Protein AF-X5Z812-F1 (afdb_monomer_lite)

Radius of gyration: 13.79 Å; chains: 1; bounding box: 28×33×44 Å

pLDDT: mean 94.22, std 8.99, range [42.66, 98.62]

Sequence (120 aa):
MGWLAGYDDCSYYVQQCVVVSKDKEPLWFGRRMDANGCRRTAYISEDRIKWYADEYVQSDTLHATSVLGQIVIDEGHGSATIGVEKDSACLSARSFEALSASLPNAKFKKADRLINWPPK

Foldseek 3Di:
DCVQWQQDDPALVFQWDWDDDDPDDIATEEAPVCLVSCVVGTPADPVRYYYDYPCQTVDPPHHSLLVVLVVCVVVVCLQEADEDQPVDPSCDPVSVVSNCVSRVNYHYDHCHCVVVDDDD

Secondary structure (DSSP, 8-state):
-HHHH----S-TTS--EEE--SSS--EEEEETTTHHHHHHH----GGGEEEE-GGGTT-SS--HHHHHHHHHHHTT-TTSEEEE-TT-TTS-HHHHHHHHHH-TT-EEEE-TTSSS----

Structure (mmCIF, N/CA/C/O backbone):
data_AF-X5Z812-F1
#
_entry.id   AF-X5Z812-F1
#
loop_
_atom_site.group_PDB
_atom_site.id
_atom_site.type_symbol
_atom_site.label_ato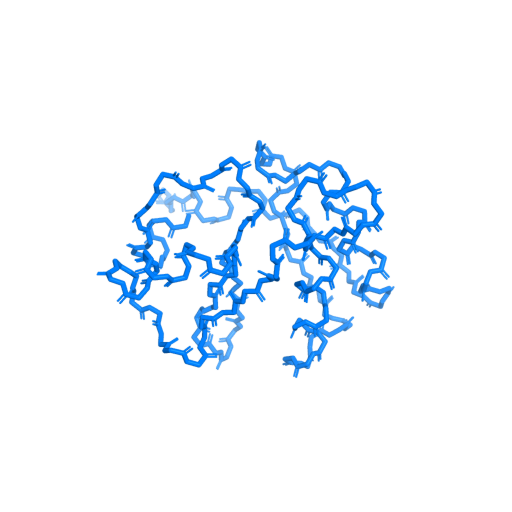m_id
_atom_site.label_alt_id
_atom_site.label_comp_id
_atom_site.label_asym_id
_atom_site.label_entity_id
_atom_site.label_seq_id
_atom_site.pdbx_PDB_ins_code
_atom_site.Cartn_x
_atom_site.Cartn_y
_atom_site.Cartn_z
_atom_site.occupancy
_atom_site.B_iso_or_equiv
_atom_site.auth_seq_id
_atom_site.auth_comp_id
_atom_site.auth_asym_id
_atom_site.auth_atom_id
_atom_site.pdbx_PDB_model_num
ATOM 1 N N . MET A 1 1 ? 7.218 -5.904 8.826 1.00 90.56 1 MET A N 1
ATOM 2 C CA . MET A 1 1 ? 6.240 -6.830 8.204 1.00 90.56 1 MET A CA 1
ATOM 3 C C . MET A 1 1 ? 6.362 -8.244 8.761 1.00 90.56 1 MET A C 1
ATOM 5 O O . MET A 1 1 ? 5.347 -8.737 9.223 1.00 90.56 1 MET A O 1
ATOM 9 N N . GLY A 1 2 ? 7.556 -8.851 8.818 1.00 91.06 2 GLY A N 1
ATOM 10 C CA . GLY A 1 2 ? 7.736 -10.210 9.364 1.00 91.06 2 GLY A CA 1
ATOM 11 C C . GLY A 1 2 ? 7.173 -10.437 10.770 1.00 91.06 2 GLY A C 1
ATOM 12 O O . GLY A 1 2 ? 6.367 -11.339 10.946 1.00 91.06 2 GLY A O 1
ATOM 13 N N . TRP A 1 3 ? 7.480 -9.570 11.745 1.00 91.38 3 TRP A N 1
ATOM 14 C CA . TRP A 1 3 ? 6.904 -9.694 13.098 1.00 91.38 3 TRP A CA 1
ATOM 15 C C . TRP A 1 3 ? 5.373 -9.615 13.105 1.00 91.38 3 TRP A C 1
ATOM 17 O O . TRP A 1 3 ? 4.709 -10.419 13.747 1.00 91.38 3 TRP A O 1
ATOM 27 N N . LEU A 1 4 ? 4.816 -8.643 12.376 1.00 91.56 4 LEU A N 1
ATOM 28 C CA . LEU A 1 4 ? 3.384 -8.382 12.397 1.00 91.56 4 LEU A CA 1
ATOM 29 C C . LEU A 1 4 ? 2.598 -9.437 11.628 1.00 91.56 4 LEU A C 1
ATOM 31 O O . LEU A 1 4 ? 1.543 -9.791 12.106 1.00 91.56 4 LEU A O 1
ATOM 35 N N . ALA A 1 5 ? 3.054 -9.891 10.459 1.00 93.25 5 ALA A N 1
ATOM 36 C CA . ALA A 1 5 ? 2.255 -10.684 9.516 1.00 93.25 5 ALA A CA 1
ATOM 37 C C . ALA A 1 5 ? 2.820 -12.090 9.235 1.00 93.25 5 ALA A C 1
ATOM 39 O O . ALA A 1 5 ? 2.227 -12.834 8.464 1.00 93.25 5 ALA A O 1
ATOM 40 N N . GLY A 1 6 ? 3.985 -12.447 9.786 1.00 92.88 6 GLY A N 1
ATOM 41 C CA . GLY A 1 6 ? 4.711 -13.677 9.436 1.00 92.88 6 GLY A CA 1
ATOM 42 C C . GLY A 1 6 ? 5.391 -13.641 8.061 1.00 92.88 6 GLY A C 1
ATOM 43 O O . GLY A 1 6 ? 6.059 -14.593 7.684 1.00 92.88 6 GLY A O 1
ATOM 44 N N . TYR A 1 7 ? 5.245 -12.546 7.307 1.00 95.25 7 TYR A N 1
ATOM 45 C CA . TYR A 1 7 ? 5.802 -12.426 5.961 1.00 95.25 7 TYR A CA 1
ATOM 46 C C . TYR A 1 7 ? 7.333 -12.429 5.965 1.00 95.25 7 TYR A C 1
ATOM 48 O O . TYR A 1 7 ? 7.954 -11.509 6.508 1.00 95.25 7 TYR A O 1
ATOM 56 N N . ASP A 1 8 ? 7.904 -13.425 5.299 1.00 93.44 8 ASP A N 1
ATOM 57 C CA . ASP A 1 8 ? 9.340 -13.590 5.098 1.00 93.44 8 ASP A CA 1
ATOM 58 C C . ASP A 1 8 ? 9.631 -13.774 3.605 1.00 93.44 8 ASP A C 1
ATOM 60 O O . ASP A 1 8 ? 9.209 -14.760 2.997 1.00 93.44 8 ASP A O 1
ATOM 64 N N . ASP A 1 9 ? 10.276 -12.771 3.009 1.00 89.88 9 ASP A N 1
ATOM 65 C CA . ASP A 1 9 ? 10.753 -12.789 1.628 1.00 89.88 9 ASP A CA 1
ATOM 66 C C . ASP A 1 9 ? 11.802 -11.683 1.418 1.00 89.88 9 ASP A C 1
ATOM 68 O O . ASP A 1 9 ? 11.726 -10.592 2.000 1.00 89.88 9 ASP A O 1
ATOM 72 N N . CYS A 1 10 ? 12.774 -11.929 0.542 1.00 87.38 10 CYS A N 1
ATOM 73 C CA . CYS A 1 10 ? 13.791 -10.949 0.172 1.00 87.38 10 CYS A CA 1
ATOM 74 C C . CYS A 1 10 ? 13.257 -10.028 -0.936 1.00 87.38 10 CYS A C 1
ATOM 76 O O . CYS A 1 10 ? 13.714 -10.063 -2.074 1.00 87.38 10 CYS A O 1
ATOM 78 N N . SER A 1 11 ? 12.252 -9.217 -0.608 1.00 91.56 11 SER A N 1
ATOM 79 C CA . SER A 1 11 ? 11.498 -8.387 -1.568 1.00 91.56 11 SER A CA 1
ATOM 80 C C . SER A 1 11 ? 11.387 -6.915 -1.152 1.00 91.56 11 SER A C 1
ATOM 82 O O . SER A 1 11 ? 10.658 -6.132 -1.752 1.00 91.56 11 SER A O 1
ATOM 84 N N . TYR A 1 12 ? 12.134 -6.490 -0.130 1.00 88.31 12 TYR A N 1
ATOM 85 C CA . TYR A 1 12 ? 12.094 -5.120 0.406 1.00 88.31 12 TYR A CA 1
ATOM 86 C C . TYR A 1 12 ? 12.586 -4.033 -0.567 1.00 88.31 12 TYR A C 1
ATOM 88 O O . TYR A 1 12 ? 12.397 -2.851 -0.301 1.00 88.31 12 TYR A O 1
ATOM 96 N N . TYR A 1 13 ? 13.216 -4.410 -1.684 1.00 90.94 13 TYR A N 1
ATOM 97 C CA . TYR A 1 13 ? 13.695 -3.482 -2.715 1.00 90.94 13 TYR A CA 1
ATOM 98 C C . TYR A 1 13 ? 12.581 -2.976 -3.652 1.00 90.94 13 TYR A C 1
ATOM 100 O O . TYR A 1 13 ? 12.835 -2.108 -4.488 1.00 90.94 13 TYR A O 1
ATOM 108 N N . VAL A 1 14 ? 11.357 -3.502 -3.532 1.00 95.00 14 VAL A N 1
ATOM 109 C CA . VAL A 1 14 ? 10.153 -2.973 -4.189 1.00 95.00 14 VAL A CA 1
ATOM 110 C C . VAL A 1 14 ? 9.147 -2.480 -3.151 1.00 95.00 14 VAL A C 1
ATOM 112 O O . VAL A 1 14 ? 9.212 -2.831 -1.973 1.00 95.00 14 VAL A O 1
ATOM 115 N N . GLN A 1 15 ? 8.203 -1.640 -3.580 1.00 96.38 15 GLN A N 1
ATOM 116 C CA . GLN A 1 15 ? 7.203 -1.078 -2.681 1.00 96.38 15 GLN A CA 1
ATOM 117 C C . GLN A 1 15 ? 6.298 -2.179 -2.117 1.00 96.38 15 GLN A C 1
ATOM 119 O O . GLN A 1 15 ? 5.587 -2.846 -2.852 1.00 96.38 15 GLN A O 1
ATOM 124 N N . GLN A 1 16 ? 6.253 -2.324 -0.800 1.00 97.38 16 GLN A N 1
ATOM 125 C CA . GLN A 1 16 ? 5.320 -3.230 -0.136 1.00 97.38 16 GLN A CA 1
ATOM 126 C C . GLN A 1 16 ? 4.990 -2.723 1.264 1.00 97.38 16 GLN A C 1
ATOM 128 O O . GLN A 1 16 ? 5.740 -1.932 1.840 1.00 97.38 16 GLN A O 1
ATOM 133 N N . CYS A 1 17 ? 3.851 -3.140 1.808 1.00 97.44 17 CYS A N 1
ATOM 134 C CA . CYS A 1 17 ? 3.459 -2.821 3.175 1.00 97.44 17 CYS A CA 1
ATOM 135 C C . CYS A 1 17 ? 2.458 -3.837 3.733 1.00 97.44 17 CYS A C 1
ATOM 137 O O . CYS A 1 17 ? 1.902 -4.671 3.018 1.00 97.44 17 CYS A O 1
ATOM 139 N N . VAL A 1 18 ? 2.229 -3.745 5.042 1.00 97.44 18 VAL A N 1
ATOM 140 C CA . VAL A 1 18 ? 1.066 -4.347 5.693 1.00 97.44 18 VAL A CA 1
ATOM 141 C C . VAL A 1 18 ? 0.165 -3.216 6.167 1.00 97.44 18 VAL A C 1
ATOM 143 O O . VAL A 1 18 ? 0.625 -2.303 6.854 1.00 97.44 18 VAL A O 1
ATOM 146 N N . VAL A 1 19 ? -1.110 -3.277 5.796 1.00 97.44 19 VAL A N 1
ATOM 147 C CA . VAL A 1 19 ? -2.142 -2.340 6.239 1.00 97.44 19 VAL A CA 1
ATOM 148 C C . VAL A 1 19 ? -2.858 -2.940 7.439 1.00 97.44 19 VAL A C 1
ATOM 150 O O . VAL A 1 19 ? -3.387 -4.049 7.364 1.00 97.44 19 VAL A O 1
ATOM 153 N N . VAL A 1 20 ? -2.895 -2.190 8.539 1.00 96.38 20 VAL A N 1
ATOM 154 C CA . VAL A 1 20 ? -3.615 -2.562 9.760 1.00 96.38 20 VAL A CA 1
ATOM 155 C C . VAL A 1 20 ? -4.807 -1.635 9.926 1.00 96.38 20 VAL A C 1
ATOM 157 O O . VAL A 1 20 ? -4.660 -0.412 9.924 1.00 96.38 20 VAL A O 1
ATOM 160 N N . SER A 1 21 ? -5.983 -2.230 10.085 1.00 93.69 21 SER A N 1
ATOM 161 C CA . SER A 1 21 ? -7.220 -1.530 10.430 1.00 93.69 21 SER A CA 1
ATOM 162 C C . SER A 1 21 ? -7.679 -1.962 11.824 1.00 93.69 21 SER A C 1
ATOM 164 O O . SER A 1 21 ? -7.137 -2.912 12.384 1.00 93.69 21 SER A O 1
ATOM 166 N N . LYS A 1 22 ? -8.657 -1.263 12.405 1.00 91.19 22 LYS A N 1
ATOM 167 C CA . LYS A 1 22 ? -9.173 -1.609 13.739 1.00 91.19 22 LYS A CA 1
ATOM 168 C C . LYS A 1 22 ? -10.056 -2.857 13.737 1.00 91.19 22 LYS A C 1
ATOM 170 O O . LYS A 1 22 ? -10.042 -3.597 14.711 1.00 91.19 22 LYS A O 1
ATOM 175 N N . ASP A 1 23 ? -10.791 -3.067 12.648 1.00 90.12 23 ASP A N 1
ATOM 176 C CA . ASP A 1 23 ? -11.943 -3.976 12.629 1.00 90.12 23 ASP A CA 1
ATOM 177 C C . ASP A 1 23 ? -11.782 -5.135 11.631 1.00 90.12 23 ASP A C 1
ATOM 179 O O . ASP A 1 23 ? -12.671 -5.974 11.509 1.00 90.12 23 ASP A O 1
ATOM 183 N N . LYS A 1 24 ? -10.664 -5.187 10.893 1.00 93.00 24 LYS A N 1
ATOM 184 C CA . LYS A 1 24 ? -10.374 -6.239 9.909 1.00 93.00 24 LYS A CA 1
ATOM 185 C C . LYS A 1 24 ? -8.969 -6.789 10.087 1.00 93.00 24 LYS A C 1
ATOM 187 O O . LYS A 1 24 ? -8.062 -6.068 10.512 1.00 93.00 24 LYS A O 1
ATOM 192 N N . GLU A 1 25 ? -8.792 -8.040 9.668 1.00 94.81 25 GLU A N 1
ATOM 193 C CA . GLU A 1 25 ? -7.483 -8.685 9.591 1.00 94.81 25 GLU A CA 1
ATOM 194 C C . GLU A 1 25 ? -6.481 -7.838 8.785 1.00 94.81 25 GLU A C 1
ATOM 196 O O . GLU A 1 25 ? -6.880 -7.119 7.851 1.00 94.81 25 GLU A O 1
ATOM 201 N N . PRO A 1 26 ? -5.177 -7.905 9.109 1.00 96.81 26 PRO A N 1
ATOM 202 C CA . PRO A 1 26 ? -4.157 -7.210 8.341 1.00 96.81 26 PRO A CA 1
ATOM 203 C C . PRO A 1 26 ? -4.208 -7.598 6.862 1.00 96.81 26 PRO A C 1
ATOM 205 O O . PRO A 1 26 ? -4.539 -8.725 6.507 1.00 96.81 26 PRO A O 1
ATOM 208 N N . LEU A 1 27 ? -3.871 -6.648 5.998 1.00 97.81 27 LEU A N 1
ATOM 209 C CA . LEU A 1 27 ? -3.739 -6.870 4.561 1.00 97.81 27 LEU A CA 1
ATOM 210 C C . LEU A 1 27 ? -2.291 -6.718 4.159 1.00 97.81 27 LEU A C 1
ATOM 212 O O . LEU A 1 27 ? -1.633 -5.757 4.556 1.00 97.81 27 LEU A O 1
ATOM 216 N N . TRP A 1 28 ? -1.808 -7.655 3.355 1.00 98.50 28 TRP A N 1
ATOM 217 C CA . TRP A 1 28 ? -0.513 -7.535 2.707 1.00 98.50 28 TRP A CA 1
ATOM 218 C C . TRP A 1 28 ? -0.692 -6.872 1.344 1.00 98.50 28 TRP A C 1
ATOM 220 O O . TRP A 1 28 ? -1.621 -7.196 0.603 1.00 98.50 28 TRP A O 1
ATOM 230 N N . PHE A 1 29 ? 0.195 -5.935 1.023 1.00 98.56 29 PHE A N 1
ATOM 231 C CA . PHE A 1 29 ? 0.253 -5.267 -0.267 1.00 98.56 29 PHE A CA 1
ATOM 232 C C . PHE A 1 29 ? 1.681 -5.296 -0.808 1.00 98.56 29 PHE A C 1
ATOM 234 O O . PHE A 1 29 ? 2.601 -4.836 -0.133 1.00 98.56 29 PHE A O 1
ATOM 241 N N . GLY A 1 30 ? 1.862 -5.779 -2.036 1.00 98.19 30 GLY A N 1
ATOM 242 C CA . GLY A 1 30 ? 3.171 -5.833 -2.690 1.00 98.19 30 GLY A CA 1
ATOM 243 C C . GLY A 1 30 ? 3.091 -6.188 -4.175 1.00 98.19 30 GLY A C 1
ATOM 244 O O . GLY A 1 30 ? 2.020 -6.177 -4.784 1.00 98.19 30 GLY A O 1
ATOM 245 N N . ARG A 1 31 ? 4.234 -6.494 -4.792 1.00 98.00 31 ARG A N 1
ATOM 246 C CA . ARG A 1 31 ? 4.294 -6.899 -6.205 1.00 98.00 31 ARG A CA 1
ATOM 247 C C . ARG A 1 31 ? 3.628 -8.264 -6.400 1.00 98.00 31 ARG A C 1
ATOM 249 O O . ARG A 1 31 ? 3.763 -9.159 -5.566 1.00 98.00 31 ARG A O 1
ATOM 256 N N . ARG A 1 32 ? 2.954 -8.461 -7.539 1.00 97.50 32 ARG A N 1
ATOM 257 C CA . ARG A 1 32 ? 2.187 -9.687 -7.830 1.00 97.50 32 ARG A CA 1
ATOM 258 C C . ARG A 1 32 ? 2.975 -10.988 -7.652 1.00 97.50 32 ARG A C 1
ATOM 260 O O . ARG A 1 32 ? 2.421 -11.954 -7.132 1.00 97.50 32 ARG A O 1
ATOM 267 N N . MET A 1 33 ? 4.238 -11.044 -8.075 1.00 96.44 33 MET A N 1
ATOM 268 C CA . MET A 1 33 ? 5.036 -12.270 -7.934 1.00 96.44 33 MET A CA 1
ATOM 269 C C . MET A 1 33 ? 5.371 -12.608 -6.471 1.00 96.44 33 MET A C 1
ATOM 271 O O . MET A 1 33 ? 5.378 -13.788 -6.115 1.00 96.44 33 MET A O 1
ATOM 275 N N . ASP A 1 34 ? 5.538 -11.590 -5.621 1.00 97.56 34 ASP A N 1
ATOM 276 C CA . ASP A 1 34 ? 5.882 -11.734 -4.198 1.00 97.56 34 ASP A CA 1
ATOM 277 C C . ASP A 1 34 ? 4.651 -12.126 -3.353 1.00 97.56 34 ASP A C 1
ATOM 279 O O . ASP A 1 34 ? 4.775 -12.675 -2.258 1.00 97.56 34 ASP A O 1
ATOM 283 N N . ALA A 1 35 ? 3.435 -11.975 -3.900 1.00 97.25 35 ALA A N 1
ATOM 284 C CA . ALA A 1 35 ? 2.208 -12.492 -3.287 1.00 97.25 35 ALA A CA 1
ATOM 285 C C . ALA A 1 35 ? 2.286 -14.010 -3.037 1.00 97.25 35 ALA A C 1
ATOM 287 O O . ALA A 1 35 ? 1.713 -14.521 -2.079 1.00 97.25 35 ALA A O 1
ATOM 288 N N . ASN A 1 36 ? 3.033 -14.748 -3.866 1.00 96.19 36 ASN A N 1
ATOM 289 C CA . ASN A 1 36 ? 3.276 -16.173 -3.643 1.00 96.19 36 ASN A CA 1
ATOM 290 C C . ASN A 1 36 ? 4.214 -16.448 -2.458 1.00 96.19 36 ASN A C 1
ATOM 292 O O . ASN A 1 36 ? 4.121 -17.521 -1.865 1.00 96.19 36 ASN A O 1
ATOM 296 N N . GLY A 1 37 ? 5.125 -15.525 -2.136 1.00 95.94 37 GLY A N 1
ATOM 297 C CA . GLY A 1 37 ? 5.902 -15.561 -0.896 1.00 95.94 37 GLY A CA 1
ATOM 298 C C . GLY A 1 37 ? 4.978 -15.354 0.300 1.00 95.94 37 GLY A C 1
ATOM 299 O O . GLY A 1 37 ? 4.944 -16.187 1.202 1.00 95.94 37 GLY A O 1
ATOM 300 N N . CYS A 1 38 ? 4.116 -14.333 0.226 1.00 96.44 38 CYS A N 1
ATOM 301 C CA . CYS A 1 38 ? 3.110 -14.043 1.250 1.00 96.44 38 CYS A CA 1
ATOM 302 C C . CYS A 1 38 ? 2.213 -15.249 1.556 1.00 96.44 38 CYS A C 1
ATOM 304 O O . CYS A 1 38 ? 2.131 -15.650 2.712 1.00 96.44 38 CYS A O 1
ATOM 306 N N . ARG A 1 39 ? 1.655 -15.907 0.531 1.00 96.62 39 ARG A N 1
ATOM 307 C CA . ARG A 1 39 ? 0.829 -17.123 0.684 1.00 96.62 39 ARG A CA 1
ATOM 308 C C . ARG A 1 39 ? 1.510 -18.269 1.433 1.00 96.62 39 ARG A C 1
ATOM 310 O O . ARG A 1 39 ? 0.826 -19.144 1.953 1.00 96.62 39 ARG A O 1
ATOM 317 N N . ARG A 1 40 ? 2.842 -18.331 1.408 1.00 96.62 40 ARG A N 1
ATOM 318 C CA . ARG A 1 40 ? 3.609 -19.440 1.993 1.00 96.62 40 ARG A CA 1
ATOM 319 C C . ARG A 1 40 ? 4.112 -19.146 3.396 1.00 96.62 40 ARG A C 1
ATOM 321 O O . ARG A 1 40 ? 4.320 -20.091 4.148 1.00 96.62 40 ARG A O 1
ATOM 328 N N . THR A 1 41 ? 4.356 -17.879 3.719 1.00 96.62 41 THR A N 1
ATOM 329 C CA . THR A 1 41 ? 5.028 -17.495 4.968 1.00 96.62 41 THR A CA 1
ATOM 330 C C . THR A 1 41 ? 4.126 -16.720 5.920 1.00 96.62 41 THR A C 1
ATOM 332 O O . THR A 1 41 ? 4.222 -16.894 7.132 1.00 96.62 41 THR A O 1
ATOM 335 N N . ALA A 1 42 ? 3.218 -15.899 5.394 1.00 96.69 42 ALA A N 1
ATOM 336 C CA . ALA A 1 42 ? 2.378 -15.022 6.192 1.00 96.69 42 ALA A CA 1
ATOM 337 C C . ALA A 1 42 ? 1.087 -15.716 6.653 1.00 96.69 42 ALA A C 1
ATOM 339 O O . ALA A 1 42 ? 0.544 -16.569 5.957 1.00 96.69 42 ALA A O 1
ATOM 340 N N . TYR A 1 43 ? 0.531 -15.280 7.786 1.00 95.81 43 TYR A N 1
ATOM 341 C CA . TYR A 1 43 ? -0.787 -15.736 8.258 1.00 95.81 43 TYR A CA 1
ATOM 342 C C . TYR A 1 43 ? -1.957 -14.959 7.614 1.00 95.81 43 TYR A C 1
ATOM 344 O O . TYR A 1 43 ? -3.070 -14.939 8.130 1.00 95.81 43 TYR A O 1
ATOM 352 N N . ILE A 1 44 ? -1.704 -14.289 6.490 1.00 97.75 44 ILE A N 1
ATOM 353 C CA . ILE A 1 44 ? -2.659 -13.421 5.798 1.00 97.75 44 ILE A CA 1
ATOM 354 C C . ILE A 1 44 ? -3.586 -14.279 4.930 1.00 97.75 44 ILE A C 1
ATOM 356 O O . ILE A 1 44 ? -3.124 -15.067 4.106 1.00 97.75 44 ILE A O 1
ATOM 360 N N . SER A 1 45 ? -4.893 -14.107 5.105 1.00 96.81 45 SER A N 1
ATOM 361 C CA . SER A 1 45 ? -5.934 -14.766 4.311 1.00 96.81 45 SER A CA 1
ATOM 362 C C . SER A 1 45 ? -5.892 -14.324 2.839 1.00 96.81 45 SER A C 1
ATOM 364 O O . SER A 1 45 ? -5.513 -13.198 2.522 1.00 96.81 45 SER A O 1
ATOM 366 N N . GLU A 1 46 ? -6.263 -15.213 1.909 1.00 97.00 46 GLU A N 1
ATOM 367 C CA . GLU A 1 46 ? -6.100 -14.988 0.459 1.00 97.00 46 GLU A CA 1
ATOM 368 C C . GLU A 1 46 ? -6.808 -13.711 -0.031 1.00 97.00 46 GLU A C 1
ATOM 370 O O . GLU A 1 46 ? -6.273 -12.971 -0.856 1.00 97.00 46 GLU A O 1
ATOM 375 N N . ASP A 1 47 ? -7.983 -13.392 0.513 1.00 97.12 47 ASP A N 1
ATOM 376 C CA . ASP A 1 47 ? -8.732 -12.177 0.184 1.00 97.12 47 ASP A CA 1
ATOM 377 C C . ASP A 1 47 ? -8.064 -10.889 0.706 1.00 97.12 47 ASP A C 1
ATOM 379 O O . ASP A 1 47 ? -8.333 -9.796 0.187 1.00 97.12 47 ASP A O 1
ATOM 383 N N . ARG A 1 48 ? -7.144 -11.017 1.671 1.00 98.00 48 ARG A N 1
ATOM 384 C CA . ARG A 1 48 ? -6.322 -9.951 2.264 1.00 98.00 48 ARG A CA 1
ATOM 385 C C . ARG A 1 48 ? -4.928 -9.845 1.632 1.00 98.00 48 ARG A C 1
ATOM 387 O O . ARG A 1 48 ? -4.140 -8.998 2.051 1.00 98.00 48 ARG A O 1
ATOM 394 N N . ILE A 1 49 ? -4.618 -10.641 0.606 1.00 98.38 49 ILE A N 1
ATOM 395 C CA . ILE A 1 49 ? -3.398 -10.498 -0.201 1.00 98.38 49 ILE A CA 1
ATOM 396 C C . ILE A 1 49 ? -3.721 -9.627 -1.415 1.00 98.38 49 ILE A C 1
ATOM 398 O O . ILE A 1 49 ? -4.294 -10.080 -2.409 1.00 98.38 49 ILE A O 1
ATOM 402 N N . LYS A 1 50 ? -3.353 -8.347 -1.350 1.00 98.50 50 LYS A N 1
ATOM 403 C CA . LYS A 1 50 ? -3.495 -7.411 -2.470 1.00 98.50 50 LYS A CA 1
ATOM 404 C C . LYS A 1 50 ? -2.155 -7.167 -3.138 1.00 98.50 50 LYS A C 1
ATOM 406 O O . LYS A 1 50 ? -1.095 -7.306 -2.536 1.00 98.50 50 LYS A O 1
ATOM 411 N N . TRP A 1 51 ? -2.199 -6.798 -4.407 1.00 98.38 51 TRP A N 1
ATOM 412 C CA . TRP A 1 51 ? -0.989 -6.607 -5.187 1.00 98.38 51 TRP A CA 1
ATOM 413 C C . TRP A 1 51 ? -1.175 -5.568 -6.283 1.00 98.38 51 TRP A C 1
ATOM 415 O O . TRP A 1 51 ? -2.298 -5.243 -6.663 1.00 98.38 51 TRP A O 1
ATOM 425 N N . TYR A 1 52 ? -0.058 -5.060 -6.791 1.00 98.44 52 TYR A N 1
ATOM 426 C CA . TYR A 1 52 ? -0.008 -4.219 -7.985 1.00 98.44 52 TYR A CA 1
ATOM 427 C C . TYR A 1 52 ? 0.665 -4.959 -9.146 1.00 98.44 52 TYR A C 1
ATO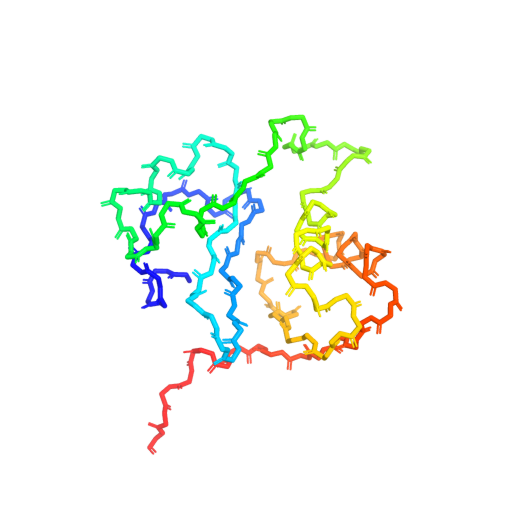M 429 O O . TYR A 1 52 ? 1.452 -5.891 -8.944 1.00 98.44 52 TYR A O 1
ATOM 437 N N . ALA A 1 53 ? 0.306 -4.565 -10.368 1.00 97.56 53 ALA A N 1
ATOM 438 C CA . ALA A 1 53 ? 0.826 -5.154 -11.596 1.00 97.56 53 ALA A CA 1
ATOM 439 C C . ALA A 1 53 ? 2.277 -4.726 -11.872 1.00 97.56 53 ALA A C 1
ATOM 441 O O . ALA A 1 53 ? 2.730 -3.679 -11.408 1.00 97.56 53 ALA A O 1
ATOM 442 N N . ASP A 1 54 ? 2.993 -5.519 -12.667 1.00 96.94 54 ASP A N 1
ATOM 443 C CA . ASP A 1 54 ? 4.424 -5.316 -12.927 1.00 96.94 54 ASP A CA 1
ATOM 444 C C . ASP A 1 54 ? 4.734 -3.980 -13.622 1.00 96.94 54 ASP A C 1
ATOM 446 O O . ASP A 1 54 ? 5.809 -3.429 -13.423 1.00 96.94 54 ASP A O 1
ATOM 450 N N . GLU A 1 55 ? 3.780 -3.395 -14.351 1.00 97.56 55 GLU A N 1
ATOM 451 C CA . GLU A 1 55 ? 3.916 -2.072 -14.986 1.00 97.56 55 GLU A CA 1
ATOM 452 C C . GLU A 1 55 ? 4.127 -0.910 -13.997 1.00 97.56 55 GLU A C 1
ATOM 454 O O . GLU A 1 55 ? 4.572 0.164 -14.394 1.00 97.56 55 GLU A O 1
ATOM 459 N N . TYR A 1 56 ? 3.837 -1.112 -12.708 1.00 97.75 56 TYR A N 1
ATOM 460 C CA . TYR A 1 56 ? 4.120 -0.142 -11.645 1.00 97.75 56 TYR A CA 1
ATOM 461 C C . TYR A 1 56 ? 5.541 -0.282 -11.079 1.00 97.75 56 TYR A C 1
ATOM 463 O O . TYR A 1 56 ? 5.997 0.587 -10.332 1.00 97.75 56 TYR A O 1
ATOM 471 N N . VAL A 1 57 ? 6.246 -1.376 -11.387 1.00 96.00 57 VAL A N 1
ATOM 472 C CA . VAL A 1 57 ? 7.611 -1.616 -10.910 1.00 96.00 57 VAL A CA 1
AT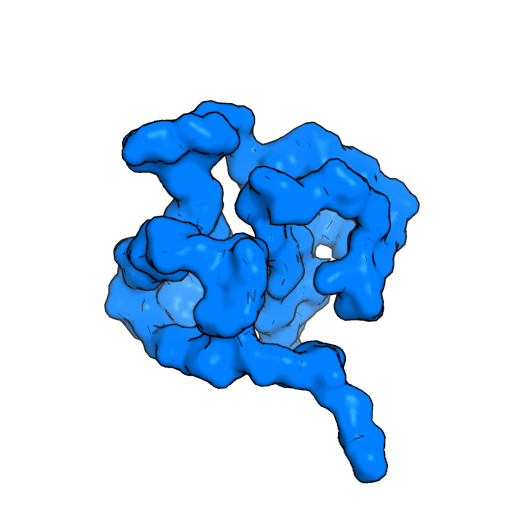OM 473 C C . VAL A 1 57 ? 8.562 -0.696 -11.669 1.00 96.00 57 VAL A C 1
ATOM 475 O O . VAL A 1 57 ? 8.660 -0.776 -12.886 1.00 96.00 57 VAL A O 1
ATOM 478 N N . GLN A 1 58 ? 9.271 0.172 -10.939 1.00 93.56 58 GLN A N 1
ATOM 479 C CA . GLN A 1 58 ? 10.253 1.114 -11.505 1.00 93.56 58 GLN A CA 1
ATOM 480 C C . GLN A 1 58 ? 9.693 2.013 -12.624 1.00 93.56 58 GLN A C 1
ATOM 482 O O . GLN A 1 58 ? 10.434 2.479 -13.482 1.00 93.56 58 GLN A O 1
ATOM 487 N N . SER A 1 59 ? 8.387 2.281 -12.607 1.00 96.44 59 SER A N 1
ATOM 488 C CA . SER A 1 59 ? 7.763 3.179 -13.574 1.00 96.44 59 SER A CA 1
ATOM 489 C C . SER A 1 59 ? 8.056 4.646 -13.255 1.00 96.44 59 SER A C 1
ATOM 491 O O . SER A 1 59 ? 8.043 5.075 -12.094 1.00 96.44 59 SER A O 1
ATOM 493 N N . ASP A 1 60 ? 8.261 5.452 -14.294 1.00 94.38 60 ASP A N 1
ATOM 494 C CA . ASP A 1 60 ? 8.401 6.907 -14.176 1.00 94.38 60 ASP A CA 1
ATOM 495 C C . ASP A 1 60 ? 7.042 7.615 -14.076 1.00 94.38 60 ASP A C 1
ATOM 497 O O . ASP A 1 60 ? 6.937 8.691 -13.488 1.00 94.38 60 ASP A O 1
ATOM 501 N N . THR A 1 61 ? 5.975 6.986 -14.575 1.00 95.88 61 THR A N 1
ATOM 502 C CA . THR A 1 61 ? 4.635 7.587 -14.668 1.00 95.88 61 THR A CA 1
ATOM 503 C C . THR A 1 61 ? 3.623 6.979 -13.704 1.00 95.88 61 THR A C 1
ATOM 505 O O . THR A 1 61 ? 2.679 7.655 -13.305 1.00 95.88 61 THR A O 1
ATOM 508 N N . LEU A 1 62 ? 3.804 5.716 -13.319 1.00 97.50 62 LEU A N 1
ATOM 509 C CA . LEU A 1 62 ? 2.933 5.001 -12.391 1.00 97.50 62 LEU A CA 1
ATOM 510 C C . LEU A 1 62 ? 3.647 4.790 -11.055 1.00 97.50 62 LEU A C 1
ATOM 512 O O . LEU A 1 62 ? 4.865 4.637 -11.004 1.00 97.50 62 LEU A O 1
ATOM 516 N N . HIS A 1 63 ? 2.891 4.754 -9.958 1.00 98.00 63 HIS A N 1
ATOM 517 C CA . HIS A 1 63 ? 3.454 4.467 -8.642 1.00 98.00 63 HIS A CA 1
ATOM 518 C C . HIS A 1 63 ? 2.592 3.467 -7.872 1.00 98.00 63 HIS A C 1
ATOM 520 O O . HIS A 1 63 ? 1.379 3.637 -7.755 1.00 98.00 63 HIS A O 1
ATOM 526 N N . ALA A 1 64 ? 3.214 2.419 -7.323 1.00 97.81 64 ALA A N 1
ATOM 527 C CA . ALA A 1 64 ? 2.512 1.332 -6.636 1.00 97.81 64 ALA A CA 1
ATOM 528 C C . ALA A 1 64 ? 1.626 1.830 -5.478 1.00 97.81 64 ALA A C 1
ATOM 530 O O . ALA A 1 64 ? 0.525 1.328 -5.267 1.00 97.81 64 ALA A O 1
ATOM 531 N N . THR A 1 65 ? 2.053 2.863 -4.747 1.00 97.75 65 THR A N 1
ATOM 532 C CA . THR A 1 65 ? 1.246 3.419 -3.646 1.00 97.75 65 THR A CA 1
ATOM 533 C C . THR A 1 65 ? -0.034 4.130 -4.094 1.00 97.75 65 THR A C 1
ATOM 535 O O . THR A 1 65 ? -0.931 4.288 -3.271 1.00 97.75 65 THR A O 1
ATOM 538 N N . SER A 1 66 ? -0.185 4.491 -5.372 1.00 98.25 66 SER A N 1
ATOM 539 C CA . SER A 1 66 ? -1.477 4.956 -5.896 1.00 98.25 66 SER A CA 1
ATOM 540 C C . SER A 1 66 ? -2.500 3.817 -5.953 1.00 98.25 66 SER A C 1
ATOM 542 O O . SER A 1 66 ? -3.666 4.026 -5.629 1.00 98.25 66 SER A O 1
ATOM 544 N N . VAL A 1 67 ? -2.059 2.594 -6.277 1.00 98.56 67 VAL A N 1
ATOM 545 C CA . VAL A 1 67 ? -2.902 1.385 -6.205 1.00 98.56 67 VAL A CA 1
ATOM 546 C C . VAL A 1 67 ? -3.281 1.093 -4.754 1.00 98.56 67 VAL A C 1
ATOM 548 O O . VAL A 1 67 ? -4.442 0.820 -4.463 1.00 98.56 67 VAL A O 1
ATOM 551 N N . LEU A 1 68 ? -2.322 1.219 -3.827 1.00 98.62 68 LEU A N 1
ATOM 552 C CA . LEU A 1 68 ? -2.596 1.108 -2.391 1.00 98.62 68 LEU A CA 1
ATOM 553 C C . LEU A 1 68 ? -3.667 2.110 -1.939 1.00 98.62 68 LEU A C 1
ATOM 555 O O . LEU A 1 68 ? -4.562 1.741 -1.186 1.00 98.62 68 LEU A O 1
ATOM 559 N N . GLY A 1 69 ? -3.596 3.359 -2.400 1.00 98.50 69 GLY A N 1
ATOM 560 C CA . GLY A 1 69 ? -4.604 4.368 -2.091 1.00 98.50 69 GLY A CA 1
ATOM 561 C C . GLY A 1 69 ? -6.000 3.984 -2.560 1.00 98.50 69 GLY A C 1
ATOM 562 O O . GLY A 1 69 ? -6.947 4.096 -1.785 1.00 98.50 69 GLY A O 1
ATOM 563 N N . GLN A 1 70 ? -6.124 3.449 -3.778 1.00 98.56 70 GLN A N 1
ATOM 564 C CA . GLN A 1 70 ? -7.408 2.952 -4.273 1.00 98.56 70 GLN A CA 1
ATOM 565 C C . GLN A 1 70 ? -7.940 1.800 -3.412 1.00 98.56 70 GLN A C 1
ATOM 567 O O . GLN A 1 70 ? -9.096 1.828 -3.006 1.00 98.56 70 GLN A O 1
ATOM 572 N N . ILE A 1 71 ? -7.082 0.850 -3.028 1.00 98.38 71 ILE A N 1
ATOM 573 C CA . ILE A 1 71 ? -7.454 -0.238 -2.109 1.00 98.38 71 ILE A CA 1
ATOM 574 C C . ILE A 1 71 ? -7.958 0.323 -0.769 1.00 98.38 71 ILE A C 1
ATOM 576 O O . ILE A 1 71 ? -8.954 -0.149 -0.233 1.00 98.38 71 ILE A O 1
ATOM 580 N N . VAL A 1 72 ? -7.305 1.353 -0.223 1.00 98.00 72 VAL A N 1
ATOM 581 C CA . VAL A 1 72 ? -7.736 2.012 1.023 1.00 98.00 72 VAL A CA 1
ATOM 582 C C . VAL A 1 72 ? -9.098 2.706 0.863 1.00 98.00 72 VAL A C 1
ATOM 584 O O . VAL A 1 72 ? -9.896 2.700 1.804 1.00 98.00 72 VAL A O 1
ATOM 587 N N . ILE A 1 73 ? -9.390 3.286 -0.306 1.00 98.19 73 ILE A N 1
ATOM 588 C CA . ILE A 1 73 ? -10.716 3.844 -0.622 1.00 98.19 73 ILE A CA 1
ATOM 589 C C . ILE A 1 73 ? -11.765 2.733 -0.650 1.00 98.19 73 ILE A C 1
ATOM 591 O O . ILE A 1 73 ? -12.793 2.869 0.012 1.00 98.19 73 ILE A O 1
ATOM 595 N N . ASP A 1 74 ? -11.482 1.637 -1.351 1.00 97.44 74 ASP A N 1
ATOM 596 C CA . ASP A 1 74 ? -12.397 0.502 -1.508 1.00 97.44 74 ASP A CA 1
ATOM 597 C C . ASP A 1 74 ? -12.682 -0.195 -0.161 1.00 97.44 74 ASP A C 1
ATOM 599 O O . ASP A 1 74 ? -13.774 -0.711 0.070 1.00 97.44 74 ASP A O 1
ATOM 603 N N . GLU A 1 75 ? -11.731 -0.142 0.779 1.00 96.12 75 GLU A N 1
ATOM 604 C CA . GLU A 1 75 ? -11.895 -0.597 2.167 1.00 96.12 75 GLU A CA 1
ATOM 605 C C . GLU A 1 75 ? -12.744 0.354 3.038 1.00 96.12 75 GLU A C 1
ATOM 607 O O . GLU A 1 75 ? -13.046 0.023 4.187 1.00 96.12 75 GLU A O 1
ATOM 612 N N . GLY A 1 76 ? -13.152 1.516 2.510 1.00 96.62 76 GLY A N 1
ATOM 613 C CA . GLY A 1 76 ? -13.973 2.516 3.201 1.00 96.62 76 GLY A CA 1
ATOM 614 C C . GLY A 1 76 ? -13.172 3.531 4.024 1.00 96.62 76 GLY A C 1
ATOM 615 O O . GLY A 1 76 ? -13.725 4.207 4.893 1.00 96.62 76 GLY A O 1
ATOM 616 N N . HIS A 1 77 ? -11.866 3.655 3.778 1.00 96.94 77 HIS A N 1
ATOM 617 C CA . HIS A 1 77 ? -10.951 4.466 4.588 1.00 96.94 77 HIS A CA 1
ATOM 618 C C . HIS A 1 77 ? -10.371 5.686 3.850 1.00 96.94 77 HIS A C 1
ATOM 620 O O . HIS A 1 77 ? -9.426 6.310 4.334 1.00 96.94 77 HIS A O 1
ATOM 626 N N . GLY A 1 78 ? -10.970 6.091 2.724 1.00 97.44 78 GLY A N 1
ATOM 627 C CA . GLY A 1 78 ? -10.498 7.203 1.880 1.00 97.44 78 GLY A CA 1
ATOM 628 C C . GLY A 1 78 ? -10.370 8.575 2.568 1.0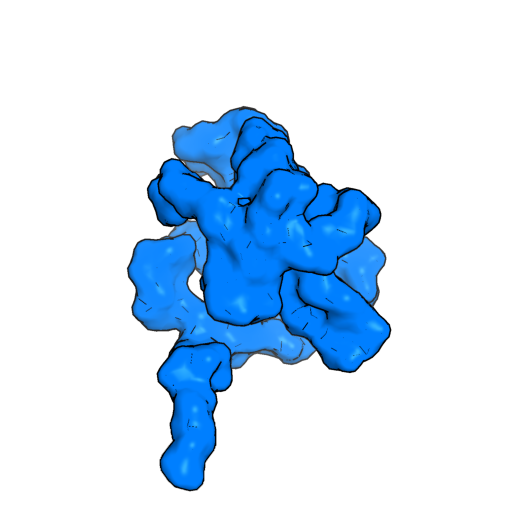0 97.44 78 GLY A C 1
ATOM 629 O O . GLY A 1 78 ? -9.626 9.435 2.102 1.00 97.44 78 GLY A O 1
ATOM 630 N N . SER A 1 79 ? -11.066 8.787 3.689 1.00 98.19 79 SER A N 1
ATOM 631 C CA . SER A 1 79 ? -11.011 10.015 4.502 1.00 98.19 79 SER A CA 1
ATOM 632 C C . SER A 1 79 ? -10.516 9.779 5.935 1.00 98.19 79 SER A C 1
ATOM 634 O O . SER A 1 79 ? -10.739 10.600 6.829 1.00 98.19 79 SER A O 1
ATOM 636 N N . ALA A 1 80 ? -9.897 8.625 6.195 1.00 97.56 80 ALA A N 1
ATOM 637 C CA . ALA A 1 80 ? -9.469 8.239 7.532 1.00 97.56 80 ALA A CA 1
ATOM 638 C C . ALA A 1 80 ? -8.248 9.040 8.017 1.00 97.56 80 ALA A C 1
ATOM 640 O O . ALA A 1 80 ? -7.560 9.733 7.264 1.00 97.56 80 ALA A O 1
ATOM 641 N N . THR A 1 81 ? -7.943 8.915 9.310 1.00 98.25 81 THR A N 1
ATOM 642 C CA . THR A 1 81 ? -6.614 9.275 9.822 1.00 98.25 81 THR A CA 1
ATOM 643 C C . THR A 1 81 ? -5.692 8.076 9.648 1.00 98.25 81 THR A C 1
ATOM 645 O O . THR A 1 81 ? -5.945 7.027 10.235 1.00 98.25 81 THR A O 1
ATOM 648 N N . ILE A 1 82 ? -4.637 8.232 8.849 1.00 98.12 82 ILE A N 1
ATOM 649 C CA . ILE A 1 82 ? -3.754 7.139 8.434 1.00 98.12 82 ILE A CA 1
ATOM 650 C C . ILE A 1 82 ? -2.360 7.373 9.010 1.00 98.12 82 ILE A C 1
ATOM 652 O O . ILE A 1 82 ? -1.727 8.401 8.760 1.00 98.12 82 ILE A O 1
ATOM 656 N N . GLY A 1 83 ? -1.885 6.415 9.802 1.00 97.81 83 GLY A N 1
ATOM 657 C CA . GLY A 1 83 ? -0.506 6.381 10.272 1.00 97.81 83 GLY A CA 1
ATOM 658 C C . GLY A 1 83 ? 0.412 5.797 9.203 1.00 97.81 83 GLY A C 1
ATOM 659 O O . GLY A 1 83 ? 0.100 4.753 8.641 1.00 97.81 83 GLY A O 1
ATOM 660 N N . VAL A 1 84 ? 1.542 6.450 8.936 1.00 97.75 84 VAL A N 1
ATOM 661 C CA . VAL A 1 84 ? 2.601 5.910 8.068 1.00 97.75 84 VAL A CA 1
ATOM 662 C C . VAL A 1 84 ? 3.962 6.047 8.744 1.00 97.75 84 VAL A C 1
ATOM 664 O O . VAL A 1 84 ? 4.189 6.987 9.517 1.00 97.75 84 VAL A O 1
ATOM 667 N N . GLU A 1 85 ? 4.868 5.117 8.452 1.00 96.38 85 GLU A N 1
ATOM 668 C CA . GLU A 1 85 ? 6.255 5.163 8.920 1.00 96.38 85 GLU A CA 1
ATOM 669 C C . GLU A 1 85 ? 7.062 6.159 8.064 1.00 96.38 85 GLU A C 1
ATOM 671 O O . GLU A 1 85 ? 7.774 5.773 7.139 1.00 96.38 85 GLU A O 1
ATOM 676 N N . LYS A 1 86 ? 6.888 7.461 8.333 1.00 94.94 86 LYS A N 1
ATOM 677 C CA . LYS A 1 86 ? 7.503 8.582 7.597 1.00 94.94 86 LYS A CA 1
ATOM 678 C C . LYS A 1 86 ? 9.033 8.583 7.588 1.00 94.94 86 LYS A C 1
ATOM 680 O O . LYS A 1 86 ? 9.601 9.208 6.703 1.00 94.94 86 LYS A O 1
ATOM 685 N N . ASP A 1 87 ? 9.667 7.928 8.552 1.00 93.50 87 ASP A N 1
ATOM 686 C CA . ASP A 1 87 ? 11.126 7.819 8.683 1.00 93.50 87 ASP A CA 1
ATOM 687 C C . ASP A 1 87 ? 11.636 6.421 8.279 1.00 93.50 87 ASP A C 1
ATOM 689 O O . ASP A 1 87 ? 12.780 6.047 8.533 1.00 93.50 87 ASP A O 1
ATOM 693 N N . SER A 1 88 ? 10.773 5.601 7.669 1.00 92.56 88 SER A N 1
ATOM 694 C CA . SER A 1 88 ? 11.162 4.291 7.155 1.00 92.56 88 SER A CA 1
ATOM 695 C C . SER A 1 88 ? 12.019 4.428 5.903 1.00 92.56 88 SER A C 1
ATOM 697 O O . SER A 1 88 ? 11.624 5.076 4.934 1.00 92.56 88 SER A O 1
ATOM 699 N N . ALA A 1 89 ? 13.137 3.700 5.860 1.00 88.81 89 ALA A N 1
ATOM 700 C CA . ALA A 1 89 ? 13.979 3.593 4.667 1.00 88.81 89 ALA A CA 1
ATOM 701 C C . ALA A 1 89 ? 13.229 3.029 3.439 1.00 88.81 89 ALA A C 1
ATOM 703 O O . ALA A 1 89 ? 13.677 3.208 2.310 1.00 88.81 89 ALA A O 1
ATOM 704 N N . CYS A 1 90 ? 12.090 2.356 3.649 1.00 90.06 90 CYS A N 1
ATOM 705 C CA . CYS A 1 90 ? 11.263 1.777 2.587 1.00 90.06 90 CYS A CA 1
ATOM 706 C C . CYS A 1 90 ? 10.084 2.680 2.166 1.00 90.06 90 CYS A C 1
ATOM 708 O O . CYS A 1 90 ? 9.345 2.329 1.244 1.00 90.06 90 CYS A O 1
ATOM 710 N N . LEU A 1 91 ? 9.878 3.832 2.822 1.00 95.12 91 LEU A N 1
ATOM 711 C CA . LEU A 1 91 ? 8.873 4.822 2.429 1.00 95.12 91 LEU A CA 1
ATOM 712 C C . LEU A 1 91 ? 9.562 6.050 1.831 1.00 95.12 91 LEU A C 1
ATOM 714 O O . LEU A 1 91 ? 9.867 7.019 2.520 1.00 95.12 91 LEU A O 1
ATOM 718 N N . SER A 1 92 ? 9.788 6.013 0.520 1.00 96.12 92 SER A N 1
ATOM 719 C CA . SER A 1 92 ? 10.356 7.161 -0.189 1.00 96.12 92 SER A CA 1
ATOM 720 C C . SER A 1 92 ? 9.401 8.366 -0.200 1.00 96.12 92 SER A C 1
ATOM 722 O O . SER A 1 92 ? 8.181 8.214 -0.073 1.00 96.12 92 SER A O 1
ATOM 724 N N . ALA A 1 93 ? 9.946 9.564 -0.438 1.00 96.81 93 ALA 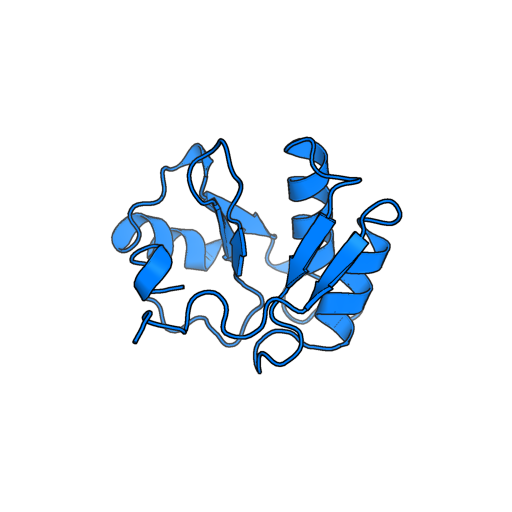A N 1
ATOM 725 C CA . ALA A 1 93 ? 9.149 10.779 -0.622 1.00 96.81 93 ALA A CA 1
ATOM 726 C C . ALA A 1 93 ? 8.111 10.614 -1.747 1.00 96.81 93 ALA A C 1
ATOM 728 O O . ALA A 1 93 ? 6.928 10.863 -1.527 1.00 96.81 93 ALA A O 1
ATOM 729 N N . ARG A 1 94 ? 8.524 10.074 -2.903 1.00 96.94 94 ARG A N 1
ATOM 730 C CA . ARG A 1 94 ? 7.637 9.795 -4.045 1.00 96.94 94 ARG A CA 1
ATOM 731 C C . ARG A 1 94 ? 6.523 8.811 -3.679 1.00 96.94 94 ARG A C 1
ATOM 733 O O . ARG A 1 94 ? 5.371 9.008 -4.062 1.00 96.94 94 ARG A O 1
ATOM 740 N N . SER A 1 95 ? 6.842 7.782 -2.890 1.00 97.25 95 SER A N 1
ATOM 741 C CA . SER A 1 95 ? 5.853 6.821 -2.394 1.00 97.25 95 SER A CA 1
ATOM 742 C C . SER A 1 95 ? 4.789 7.492 -1.536 1.00 97.25 95 SER A C 1
ATOM 744 O O . SER A 1 95 ? 3.598 7.208 -1.700 1.00 97.25 95 SER A O 1
ATOM 746 N N . PHE A 1 96 ? 5.207 8.391 -0.645 1.00 98.19 96 PHE A N 1
ATOM 747 C CA . PHE A 1 96 ? 4.295 9.149 0.200 1.00 98.19 96 PHE A CA 1
ATOM 748 C C . PHE A 1 96 ? 3.464 10.163 -0.599 1.00 98.19 96 PHE A C 1
ATOM 750 O O . PHE A 1 96 ? 2.257 10.243 -0.390 1.00 98.19 96 PHE A O 1
ATOM 757 N N . GLU A 1 97 ? 4.069 10.892 -1.538 1.00 98.12 97 GLU A N 1
ATOM 758 C CA . GLU A 1 97 ? 3.375 11.853 -2.406 1.00 98.12 97 GLU A CA 1
ATOM 759 C C . GLU A 1 97 ? 2.276 11.180 -3.229 1.00 98.12 97 GLU A C 1
ATOM 761 O O . GLU A 1 97 ? 1.129 11.626 -3.207 1.00 98.12 97 GLU A O 1
ATOM 766 N N . ALA A 1 98 ? 2.590 10.062 -3.888 1.00 98.25 98 ALA A N 1
ATOM 767 C CA . ALA A 1 98 ? 1.624 9.327 -4.697 1.00 98.25 98 ALA A CA 1
ATOM 768 C C . ALA A 1 98 ? 0.485 8.725 -3.853 1.00 98.25 98 ALA A C 1
ATOM 770 O O . ALA A 1 98 ? -0.672 8.740 -4.281 1.00 98.25 98 ALA A O 1
ATOM 771 N N . LEU A 1 99 ? 0.785 8.265 -2.630 1.00 98.44 99 LEU A N 1
ATOM 772 C CA . LEU A 1 99 ? -0.236 7.815 -1.678 1.00 98.44 99 LEU A CA 1
ATOM 773 C C . LEU A 1 99 ? -1.134 8.980 -1.242 1.00 98.44 99 LEU A C 1
ATOM 775 O O . LEU A 1 99 ? -2.358 8.869 -1.257 1.00 98.44 99 LEU A O 1
ATOM 779 N N . SER A 1 100 ? -0.532 10.112 -0.878 1.00 98.25 100 SER A N 1
ATOM 780 C CA . SER A 1 100 ? -1.263 11.292 -0.421 1.00 98.25 100 SER A CA 1
ATOM 781 C C . SER A 1 100 ? -2.143 11.879 -1.520 1.00 98.25 100 SER A C 1
ATOM 783 O O . SER A 1 100 ? -3.258 12.304 -1.234 1.00 98.25 100 SER A O 1
ATOM 785 N N . ALA A 1 101 ? -1.676 11.873 -2.770 1.00 98.44 101 ALA A N 1
ATOM 786 C CA . ALA A 1 101 ? -2.452 12.316 -3.923 1.00 98.44 101 ALA A CA 1
ATOM 787 C C . ALA A 1 101 ? -3.662 11.406 -4.190 1.00 98.44 101 ALA A C 1
ATOM 789 O O . ALA A 1 101 ? -4.736 11.899 -4.526 1.00 98.44 101 ALA A O 1
ATOM 790 N N . SER A 1 102 ? -3.514 10.090 -3.993 1.00 98.31 102 SER A N 1
ATOM 791 C CA . SER A 1 102 ? -4.622 9.131 -4.133 1.00 98.31 102 SER A CA 1
ATOM 792 C C . SER A 1 102 ? -5.647 9.183 -2.993 1.00 98.31 102 SER A C 1
ATOM 794 O O . SER A 1 102 ? -6.752 8.676 -3.143 1.00 98.31 102 SER A O 1
ATOM 796 N N . LEU A 1 103 ? -5.311 9.810 -1.861 1.00 98.50 103 LEU A N 1
ATOM 797 C CA . LEU A 1 103 ? -6.154 9.901 -0.665 1.00 98.50 103 LEU A CA 1
ATOM 798 C C . LEU A 1 103 ? -6.306 11.366 -0.213 1.00 98.50 103 LEU A C 1
ATOM 800 O O . LEU A 1 103 ? -5.918 11.710 0.907 1.00 98.50 103 LEU A O 1
ATOM 804 N N . PRO A 1 104 ? -6.883 12.250 -1.049 1.00 98.31 104 PRO A N 1
ATOM 805 C CA . PRO A 1 104 ? -6.884 13.695 -0.800 1.00 98.31 104 PRO A CA 1
ATOM 806 C C . PRO A 1 104 ? -7.668 14.104 0.457 1.00 98.31 104 PRO A C 1
ATOM 808 O O . PRO A 1 104 ? -7.431 15.171 1.018 1.00 98.31 104 PRO A O 1
ATOM 811 N N . ASN A 1 105 ? -8.589 13.253 0.918 1.00 98.38 105 ASN A N 1
ATOM 812 C CA . ASN A 1 105 ? -9.417 13.501 2.098 1.00 98.38 105 ASN A CA 1
ATOM 813 C C . ASN A 1 105 ? -8.853 12.865 3.381 1.00 98.38 105 ASN A C 1
ATOM 815 O O . ASN A 1 105 ? -9.423 13.056 4.459 1.00 98.38 105 ASN A O 1
ATOM 819 N N . ALA A 1 106 ? -7.770 12.088 3.290 1.00 98.50 106 ALA A N 1
ATOM 820 C CA . ALA A 1 106 ? -7.167 11.431 4.442 1.00 98.50 106 ALA A CA 1
ATOM 821 C C . ALA A 1 106 ? -6.253 12.382 5.227 1.00 98.50 106 ALA A C 1
ATOM 823 O O . ALA A 1 106 ? -5.635 13.302 4.692 1.00 98.50 106 ALA A O 1
ATOM 824 N N . LYS A 1 107 ? -6.116 12.128 6.531 1.00 98.50 107 LYS A N 1
ATOM 825 C CA . LYS A 1 107 ? -5.181 12.850 7.406 1.00 98.50 107 LYS A CA 1
ATOM 826 C C . LYS A 1 107 ? -3.994 11.958 7.735 1.00 98.50 107 LYS A C 1
ATOM 828 O O . LYS A 1 107 ? -4.117 11.040 8.542 1.00 98.50 107 LYS A O 1
ATOM 833 N N . PHE A 1 108 ? -2.828 12.254 7.170 1.00 98.31 108 PHE A N 1
ATOM 834 C CA . PHE A 1 108 ? -1.619 11.473 7.434 1.00 98.31 108 PHE A CA 1
ATOM 835 C C . PHE A 1 108 ? -0.937 11.875 8.746 1.00 98.31 108 PHE A C 1
ATOM 837 O O . PHE A 1 108 ? -0.659 13.051 8.996 1.00 98.31 108 PHE A O 1
ATOM 844 N N . LYS A 1 109 ? -0.615 10.882 9.576 1.00 98.00 109 LYS A N 1
ATOM 845 C CA . LYS A 1 109 ? 0.123 11.034 10.834 1.00 98.00 109 LYS A CA 1
ATOM 846 C C . LYS A 1 109 ? 1.420 10.235 10.792 1.00 98.00 109 LYS A C 1
ATOM 848 O O . LYS A 1 109 ? 1.510 9.197 10.144 1.00 98.00 109 LYS A O 1
ATOM 853 N N . LYS A 1 110 ? 2.428 10.739 11.500 1.00 96.12 110 LYS A N 1
ATOM 854 C CA . LYS A 1 110 ? 3.665 10.005 11.763 1.00 96.12 110 LYS A CA 1
ATOM 855 C C . LYS A 1 110 ? 3.337 8.833 12.694 1.00 96.12 110 LYS A C 1
ATOM 857 O O . LYS A 1 110 ? 2.817 9.070 13.780 1.00 96.12 110 LYS A O 1
ATOM 862 N N . ALA A 1 111 ? 3.632 7.611 12.267 1.00 95.75 111 ALA A N 1
ATOM 863 C CA . ALA A 1 111 ? 3.465 6.386 13.054 1.00 95.75 111 ALA A CA 1
ATOM 864 C C . ALA A 1 111 ? 4.774 5.583 13.148 1.00 95.75 111 ALA A C 1
ATOM 866 O O . ALA A 1 111 ? 4.757 4.372 13.357 1.00 95.75 111 ALA A O 1
ATOM 867 N N . ASP A 1 112 ? 5.913 6.263 12.987 1.00 92.62 112 ASP A N 1
ATOM 868 C CA . ASP A 1 112 ? 7.231 5.642 13.078 1.00 92.62 112 ASP A CA 1
ATOM 869 C C . ASP A 1 112 ? 7.400 4.882 14.383 1.00 92.62 112 ASP A C 1
ATOM 871 O O . ASP A 1 112 ? 7.106 5.398 15.463 1.00 92.62 112 ASP A O 1
ATOM 875 N N . ARG A 1 113 ? 7.932 3.663 14.267 1.00 88.50 113 ARG A N 1
ATOM 876 C CA . ARG A 1 113 ? 8.255 2.793 15.401 1.00 88.50 113 ARG A CA 1
ATOM 877 C C . ARG A 1 113 ? 7.060 2.417 16.282 1.00 88.50 113 ARG A C 1
ATOM 879 O O . ARG A 1 113 ? 7.290 1.843 17.340 1.00 88.50 113 ARG A O 1
ATOM 886 N N . LEU A 1 114 ? 5.818 2.650 15.842 1.00 87.88 114 LEU A N 1
ATOM 887 C CA . LEU A 1 114 ? 4.616 2.234 16.574 1.00 87.88 114 LEU A CA 1
ATOM 888 C C . LEU A 1 114 ? 4.611 0.719 16.836 1.00 87.88 114 LEU A C 1
ATOM 890 O O . LEU A 1 114 ? 4.277 0.286 17.930 1.00 87.88 114 LEU A O 1
ATOM 894 N N . ILE A 1 115 ? 5.032 -0.071 15.844 1.00 83.56 115 ILE A N 1
ATOM 895 C CA . ILE A 1 115 ? 5.176 -1.530 15.959 1.00 83.56 115 ILE A CA 1
ATOM 896 C C . ILE A 1 115 ? 6.528 -1.929 16.582 1.00 83.56 115 ILE A C 1
ATOM 898 O O . ILE A 1 115 ? 6.649 -2.993 17.177 1.00 83.56 115 ILE A O 1
ATOM 902 N N . ASN A 1 116 ? 7.546 -1.066 16.496 1.00 71.88 116 ASN A N 1
ATOM 903 C CA . ASN A 1 116 ? 8.913 -1.356 16.952 1.00 71.88 116 ASN A CA 1
ATOM 904 C C . ASN A 1 116 ? 9.141 -1.045 18.444 1.00 71.88 116 AS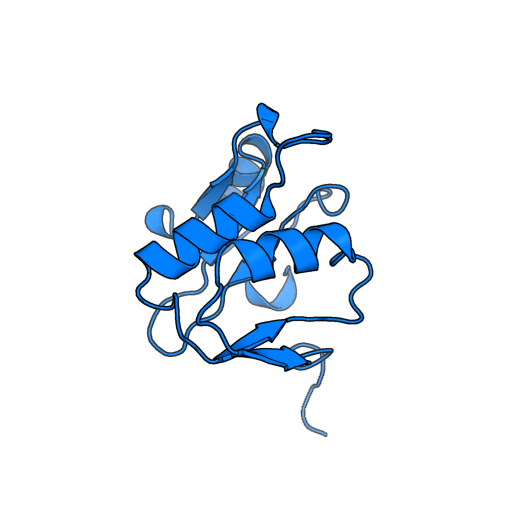N A C 1
ATOM 906 O O . ASN A 1 116 ? 10.289 -1.025 18.895 1.00 71.88 116 ASN A O 1
ATOM 910 N N . TRP A 1 117 ? 8.082 -0.751 19.202 1.00 64.94 117 TRP A N 1
ATOM 911 C CA . TRP A 1 117 ? 8.164 -0.438 20.624 1.00 64.94 117 TRP A CA 1
ATOM 912 C C . TRP A 1 117 ? 7.563 -1.580 21.453 1.00 64.94 117 TRP A C 1
ATOM 914 O O . TRP A 1 117 ? 6.339 -1.691 21.518 1.00 64.94 117 TRP A O 1
ATOM 924 N N . PRO A 1 118 ? 8.365 -2.423 22.129 1.00 48.06 118 PRO A N 1
ATOM 925 C CA . PRO A 1 118 ? 7.829 -3.165 23.259 1.00 48.06 118 PRO A CA 1
ATOM 926 C C . PRO A 1 118 ? 7.539 -2.154 24.383 1.00 48.06 118 PRO A C 1
ATOM 928 O O . PRO A 1 118 ? 8.373 -1.270 24.618 1.00 48.06 118 PRO A O 1
ATOM 931 N N . PRO A 1 119 ? 6.388 -2.216 25.082 1.00 47.72 119 PRO A N 1
ATOM 932 C CA . PRO A 1 119 ? 6.260 -1.487 26.337 1.00 47.72 119 PRO A CA 1
ATOM 933 C C . PRO A 1 119 ? 7.423 -1.911 27.246 1.00 47.72 119 PRO A C 1
ATOM 935 O O . PRO A 1 119 ? 7.756 -3.095 27.317 1.00 47.72 119 PRO A O 1
ATOM 938 N N . LYS A 1 120 ? 8.088 -0.929 27.859 1.00 42.66 120 LYS A N 1
ATOM 939 C CA . LYS A 1 120 ? 8.983 -1.201 28.986 1.00 42.66 120 LYS A CA 1
ATOM 940 C C . LYS A 1 120 ? 8.165 -1.686 30.172 1.00 42.66 120 LYS A C 1
ATOM 942 O O . LYS A 1 120 ? 7.044 -1.152 30.335 1.00 42.66 120 LYS A O 1
#